Protein AF-A0A0G4LRZ7-F1 (afdb_monomer_lite)

Organism: Verticillium longisporum (NCBI:txid100787)

Secondary structure (DSSP, 8-state):
-EEE--SS-GGG-EEE---EEEETTTTEEEE---SSEEE-TTT--EEE-------GGGSEEETT-EEEE-TTSTTSEEEE---TTTSEEE----------

Sequence (100 aa):
MGDQWDLNSLWEARYIWLPIEIDDDKGSLEVKWHDVYDLNVETGVVTPIEGTSYPVVDAKLEGNAWLQEANFASDGRIATGIYGNDSTVTFSGIEGAGSK

Structure (mmCIF, N/CA/C/O backbone):
data_AF-A0A0G4LRZ7-F1
#
_entry.id   AF-A0A0G4LRZ7-F1
#
loop_
_atom_site.group_PDB
_atom_site.id
_atom_site.type_symbol
_atom_site.label_atom_id
_atom_site.label_alt_id
_atom_site.label_comp_id
_atom_site.label_asym_id
_atom_site.label_entity_id
_atom_site.label_seq_id
_atom_site.pdbx_PDB_ins_code
_atom_site.Cartn_x
_atom_site.Cartn_y
_atom_site.Cartn_z
_atom_site.occupancy
_atom_site.B_iso_or_equiv
_atom_site.auth_seq_id
_atom_site.auth_comp_id
_atom_site.auth_asym_id
_atom_site.auth_atom_id
_atom_site.pdbx_PDB_model_num
ATOM 1 N N . MET A 1 1 ? -8.182 8.176 13.364 1.00 91.94 1 MET A N 1
ATOM 2 C CA . MET A 1 1 ? -8.065 9.301 12.407 1.00 91.94 1 MET A CA 1
ATOM 3 C C . MET A 1 1 ? -6.742 9.997 12.662 1.00 91.94 1 MET A C 1
ATOM 5 O O . MET A 1 1 ? -6.445 10.263 13.821 1.00 91.94 1 MET A O 1
ATOM 9 N N . GLY A 1 2 ? -5.965 10.263 11.621 1.00 94.75 2 GLY A N 1
ATOM 10 C CA . GLY A 1 2 ? -4.719 11.020 11.699 1.00 94.75 2 GLY A CA 1
ATOM 11 C C . GLY A 1 2 ? -4.383 11.683 10.367 1.00 94.75 2 GLY A C 1
ATOM 12 O O . GLY A 1 2 ? -5.089 11.479 9.377 1.00 94.75 2 GLY A O 1
ATOM 13 N N . ASP A 1 3 ? -3.298 12.451 10.360 1.00 95.94 3 ASP A N 1
ATOM 14 C CA . ASP A 1 3 ? -2.851 13.237 9.213 1.00 95.94 3 ASP A CA 1
ATOM 15 C C . ASP A 1 3 ? -1.477 12.755 8.737 1.00 95.94 3 ASP A C 1
ATOM 17 O O . ASP A 1 3 ? -0.532 12.622 9.522 1.00 95.94 3 ASP A O 1
ATOM 21 N N . GLN A 1 4 ? -1.356 12.525 7.433 1.00 94.19 4 GLN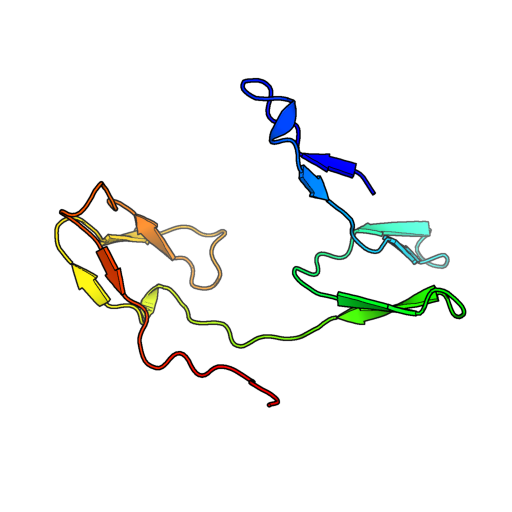 A N 1
ATOM 22 C CA . GLN A 1 4 ? -0.074 12.416 6.754 1.00 94.19 4 GLN A CA 1
ATOM 23 C C . GLN A 1 4 ? 0.320 13.814 6.277 1.00 94.19 4 GLN A C 1
ATOM 25 O O . GLN A 1 4 ? -0.124 14.282 5.227 1.00 94.19 4 GLN A O 1
ATOM 30 N N . TRP A 1 5 ? 1.138 14.489 7.081 1.00 94.75 5 TRP A N 1
ATOM 31 C CA . TRP A 1 5 ? 1.622 15.831 6.780 1.00 94.75 5 TRP A CA 1
ATOM 32 C C . TRP A 1 5 ? 2.596 15.835 5.598 1.00 94.75 5 TRP A C 1
ATOM 34 O O . TRP A 1 5 ? 3.595 15.115 5.618 1.00 94.75 5 TRP A O 1
ATOM 44 N N . ASP A 1 6 ? 2.356 16.720 4.630 1.00 92.88 6 ASP A N 1
ATOM 45 C CA . ASP A 1 6 ? 3.366 17.151 3.663 1.00 92.88 6 ASP A CA 1
ATOM 46 C C . ASP A 1 6 ? 3.860 18.550 4.052 1.00 92.88 6 ASP A C 1
ATOM 48 O O . ASP A 1 6 ? 3.171 19.557 3.885 1.00 92.88 6 ASP A O 1
ATOM 52 N N . LEU A 1 7 ? 5.066 18.608 4.619 1.00 90.94 7 LEU A N 1
ATOM 53 C CA . LEU A 1 7 ? 5.653 19.849 5.127 1.00 90.94 7 LEU A CA 1
ATOM 54 C C . LEU A 1 7 ? 6.019 20.847 4.020 1.00 90.94 7 LEU A C 1
ATOM 56 O O . LEU A 1 7 ? 6.116 22.041 4.299 1.00 90.94 7 LEU A O 1
ATOM 60 N N . ASN A 1 8 ? 6.223 20.382 2.785 1.00 91.38 8 ASN A N 1
ATOM 61 C CA . ASN A 1 8 ? 6.513 21.256 1.648 1.00 91.38 8 ASN A CA 1
ATOM 62 C C . ASN A 1 8 ? 5.227 21.803 1.018 1.00 91.38 8 ASN A C 1
ATOM 64 O O . ASN A 1 8 ? 5.255 22.845 0.362 1.00 91.38 8 ASN A O 1
ATOM 68 N N . SER A 1 9 ? 4.108 21.109 1.230 1.00 89.75 9 SER A N 1
ATOM 69 C CA . SER A 1 9 ? 2.836 21.376 0.577 1.00 89.75 9 SER A CA 1
ATOM 70 C C . SER A 1 9 ? 1.672 21.024 1.507 1.00 89.75 9 SER A C 1
ATOM 72 O O . SER A 1 9 ? 0.996 20.015 1.351 1.00 89.75 9 SER A O 1
ATOM 74 N N . LEU A 1 10 ? 1.413 21.870 2.512 1.00 89.94 10 LEU A N 1
ATOM 75 C CA . LEU A 1 10 ? 0.404 21.579 3.547 1.00 89.94 10 LEU A CA 1
ATOM 76 C C . LEU A 1 10 ? -1.008 21.332 2.991 1.00 89.94 10 LEU A C 1
ATOM 78 O O . LEU A 1 10 ? -1.811 20.667 3.635 1.00 89.94 10 LEU A O 1
ATOM 82 N N . TRP A 1 11 ? -1.320 21.867 1.810 1.00 91.31 11 TRP A N 1
ATOM 83 C CA . TRP A 1 11 ? -2.600 21.644 1.138 1.00 91.31 11 TRP A CA 1
ATOM 84 C C . TRP A 1 11 ? -2.699 20.260 0.465 1.00 91.31 11 TRP A C 1
ATOM 86 O O . TRP A 1 11 ? -3.805 19.843 0.134 1.00 91.31 11 TRP A O 1
ATOM 96 N N . GLU A 1 12 ? -1.583 19.540 0.298 1.00 91.75 12 GLU A N 1
ATOM 97 C CA . GLU A 1 12 ? -1.518 18.141 -0.164 1.00 91.75 12 GLU A CA 1
ATOM 98 C C . GLU A 1 12 ? -1.516 17.131 0.988 1.00 91.75 12 GLU A C 1
ATOM 100 O O . GLU A 1 12 ? -1.467 15.922 0.741 1.00 91.75 12 GLU A O 1
ATOM 105 N N . ALA A 1 13 ? -1.583 17.603 2.240 1.00 94.06 13 ALA A N 1
ATOM 106 C CA . ALA A 1 13 ? -1.704 16.728 3.397 1.00 94.06 13 ALA A CA 1
ATOM 107 C C . ALA A 1 13 ? -2.918 15.801 3.241 1.00 94.06 13 ALA A C 1
ATOM 109 O O . ALA A 1 13 ? -3.990 16.207 2.781 1.00 94.06 13 ALA A O 1
ATOM 110 N N . ARG A 1 14 ? -2.740 14.535 3.622 1.00 95.56 14 ARG A N 1
ATOM 111 C CA . ARG A 1 14 ? -3.754 13.492 3.442 1.00 95.56 14 ARG A CA 1
ATOM 112 C C . ARG A 1 14 ? -4.298 13.028 4.777 1.00 95.56 14 ARG A C 1
ATOM 114 O O . ARG A 1 14 ? -3.584 12.987 5.775 1.00 95.56 14 ARG A O 1
ATOM 121 N N . TYR A 1 15 ? -5.547 12.591 4.762 1.00 95.38 15 TYR A N 1
ATOM 122 C CA . TYR A 1 15 ? -6.158 11.930 5.903 1.00 95.38 15 TYR A CA 1
ATOM 123 C C . TYR A 1 15 ? -5.833 10.437 5.888 1.00 95.38 15 TYR A C 1
ATOM 125 O O . TYR A 1 15 ? -6.025 9.769 4.875 1.00 95.38 15 TYR A O 1
ATOM 1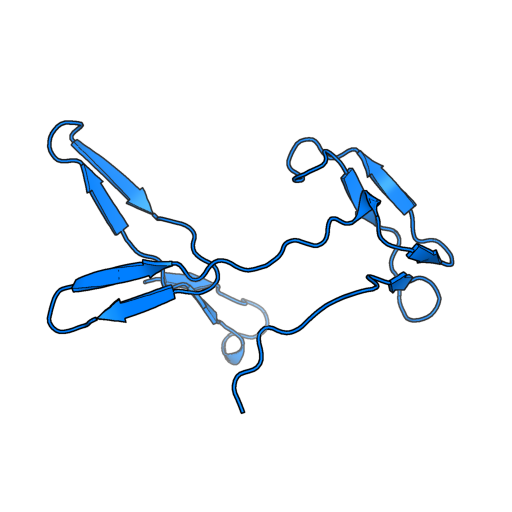33 N N . ILE A 1 16 ? -5.389 9.912 7.030 1.00 95.94 16 ILE A N 1
ATOM 134 C CA . ILE A 1 16 ? -5.211 8.478 7.269 1.00 95.94 16 ILE A CA 1
ATOM 135 C C . ILE A 1 16 ? -6.238 8.050 8.311 1.00 95.94 16 ILE A C 1
ATOM 137 O O . ILE A 1 16 ? -6.124 8.342 9.508 1.00 95.94 16 ILE A O 1
ATOM 141 N N . TRP A 1 17 ? -7.310 7.417 7.849 1.00 96.06 17 TRP A N 1
ATOM 142 C CA . TRP A 1 17 ? -8.370 6.906 8.709 1.00 96.06 17 TRP A CA 1
ATOM 143 C C . TRP A 1 17 ? -8.299 5.390 8.690 1.00 96.06 17 TRP A C 1
ATOM 145 O O . TRP A 1 17 ? -8.398 4.777 7.638 1.00 96.06 17 TRP A O 1
ATOM 155 N N . LEU A 1 18 ? -8.068 4.816 9.865 1.00 96.31 18 LEU A N 1
ATOM 156 C CA . LEU A 1 18 ? -7.932 3.384 10.067 1.00 96.31 18 LEU A CA 1
ATOM 157 C C . LEU A 1 18 ? -8.773 2.985 11.284 1.00 96.31 18 LEU A C 1
ATOM 159 O O . LEU A 1 18 ? -8.846 3.772 12.242 1.00 96.31 18 LEU A O 1
ATOM 163 N N . PRO A 1 19 ? -9.400 1.798 11.264 1.00 95.75 19 PRO A N 1
ATOM 164 C CA . PRO A 1 19 ? -10.075 1.242 12.425 1.00 95.75 19 PRO A CA 1
ATOM 165 C C . PRO A 1 19 ? -9.107 1.015 13.581 1.00 95.75 19 PRO A C 1
ATOM 167 O O . PRO A 1 19 ? -7.941 0.662 13.391 1.00 95.75 19 PRO A O 1
ATOM 170 N N . ILE A 1 20 ? -9.623 1.205 14.788 1.00 95.50 20 ILE A N 1
ATOM 171 C CA . ILE A 1 20 ? -8.919 0.901 16.026 1.00 95.50 20 ILE A CA 1
ATOM 172 C C . ILE A 1 20 ? -9.653 -0.259 16.680 1.00 95.50 20 ILE A C 1
ATOM 174 O O . ILE A 1 20 ? -10.837 -0.137 16.991 1.00 95.50 20 ILE A O 1
ATOM 178 N N . GLU A 1 21 ? -8.945 -1.359 16.895 1.00 93.94 21 GLU A N 1
ATOM 179 C CA . GLU A 1 21 ? -9.439 -2.497 17.660 1.00 93.94 21 GLU A CA 1
ATOM 180 C C . GLU A 1 21 ? -8.884 -2.451 19.078 1.00 93.94 21 GLU A C 1
ATOM 182 O O . GLU A 1 21 ? -7.705 -2.164 19.298 1.00 93.94 21 GLU A O 1
ATOM 187 N N . ILE A 1 22 ? -9.756 -2.735 20.039 1.00 94.81 22 ILE A N 1
ATOM 188 C CA . ILE A 1 22 ? -9.423 -2.815 21.456 1.00 94.81 22 ILE A CA 1
ATOM 189 C C . ILE A 1 22 ? -9.706 -4.248 21.895 1.00 94.81 22 ILE A C 1
ATOM 191 O O . ILE A 1 22 ? -10.811 -4.753 21.715 1.00 94.81 22 ILE A O 1
ATOM 195 N N . ASP A 1 23 ? -8.689 -4.895 22.449 1.00 95.31 23 ASP A N 1
ATOM 196 C CA . ASP A 1 23 ? -8.786 -6.205 23.083 1.00 95.31 23 ASP A CA 1
ATOM 197 C C . ASP A 1 23 ? -8.710 -5.986 24.597 1.00 95.31 23 ASP A C 1
ATOM 199 O O . ASP A 1 23 ? -7.629 -5.744 25.145 1.00 95.31 23 ASP A O 1
ATOM 203 N N . ASP A 1 24 ? -9.870 -6.015 25.256 1.00 94.38 24 ASP A N 1
ATOM 204 C CA . ASP A 1 24 ? -9.999 -5.760 26.695 1.00 94.38 24 ASP A CA 1
ATOM 205 C C . ASP A 1 24 ? -9.337 -6.857 27.541 1.00 94.38 24 ASP A C 1
ATOM 207 O O . ASP A 1 24 ? -8.756 -6.561 28.587 1.00 94.38 24 ASP A O 1
ATOM 211 N N . ASP A 1 25 ? -9.361 -8.110 27.075 1.00 96.44 25 ASP A N 1
ATOM 212 C CA . ASP A 1 25 ? -8.770 -9.246 27.791 1.00 96.44 25 ASP A CA 1
ATOM 213 C C . ASP A 1 25 ? -7.240 -9.140 27.828 1.00 96.44 25 ASP A C 1
ATOM 215 O O . ASP A 1 25 ? -6.602 -9.457 28.837 1.00 96.44 25 ASP A O 1
ATOM 219 N N . LYS A 1 26 ? -6.638 -8.671 26.729 1.00 95.94 26 LYS A N 1
ATOM 220 C CA . LYS A 1 26 ? -5.192 -8.416 26.641 1.00 95.94 26 LYS A CA 1
ATOM 221 C C . LYS A 1 26 ? -4.797 -7.013 27.094 1.00 95.94 26 LYS A C 1
ATOM 223 O O . LYS A 1 26 ? -3.604 -6.754 27.258 1.00 95.94 26 LYS A O 1
ATOM 228 N N . GLY A 1 27 ? -5.761 -6.109 27.273 1.00 96.25 27 GLY A N 1
ATOM 229 C CA . GLY A 1 27 ? -5.514 -4.692 27.535 1.00 96.25 27 GLY A CA 1
ATOM 230 C C . GLY A 1 27 ? -4.706 -4.021 26.420 1.00 96.25 27 GLY A C 1
ATOM 231 O O . GLY A 1 27 ? -3.826 -3.206 26.702 1.00 96.25 27 GLY A O 1
ATOM 232 N N . SER A 1 28 ? -4.950 -4.402 25.164 1.00 97.06 28 SER A N 1
ATOM 233 C CA . SER A 1 28 ? -4.180 -3.929 24.009 1.00 97.06 28 SER A CA 1
ATOM 234 C C . SER A 1 28 ? -5.044 -3.186 23.001 1.00 97.06 28 SER A C 1
ATOM 236 O O . SER A 1 28 ? -6.229 -3.469 22.851 1.00 97.06 28 SER A O 1
ATOM 238 N N . LEU A 1 29 ? -4.418 -2.256 22.285 1.00 96.31 29 LEU A N 1
ATOM 239 C CA . LEU A 1 29 ? -5.027 -1.492 21.207 1.00 96.31 29 LEU A CA 1
ATOM 240 C C . LEU A 1 29 ? -4.195 -1.675 19.942 1.00 96.31 29 LEU A C 1
ATOM 242 O O . LEU A 1 29 ? -2.970 -1.545 19.982 1.00 96.31 29 LEU A O 1
ATOM 246 N N . GLU A 1 30 ? -4.864 -1.933 18.826 1.00 96.12 30 GLU A N 1
ATOM 247 C CA . GLU A 1 30 ? -4.238 -2.107 17.520 1.00 96.12 30 GLU A CA 1
ATOM 248 C C . GLU A 1 30 ? -4.913 -1.214 16.479 1.00 96.12 30 GLU A C 1
ATOM 250 O O . GLU A 1 30 ? -6.134 -1.076 16.442 1.00 96.12 30 GLU A O 1
ATOM 255 N N . VAL A 1 31 ? -4.108 -0.608 15.608 1.00 95.81 31 VAL A N 1
ATOM 256 C CA . VAL A 1 31 ? -4.606 0.091 14.422 1.00 95.81 31 VAL A CA 1
ATOM 257 C C . VAL A 1 31 ? -4.596 -0.897 13.265 1.00 95.81 31 VAL A C 1
ATOM 259 O O . VAL A 1 31 ? -3.530 -1.373 12.874 1.00 95.81 31 VAL A O 1
ATOM 262 N N . LYS A 1 32 ? -5.768 -1.205 12.709 1.00 96.12 32 LYS A N 1
ATOM 263 C CA . LYS A 1 32 ? -5.887 -2.160 11.606 1.00 96.12 32 LYS A CA 1
ATOM 264 C C . LYS A 1 32 ? -5.637 -1.477 10.274 1.00 96.12 32 LYS A C 1
ATOM 266 O O . LYS A 1 32 ? -6.333 -0.529 9.916 1.00 96.12 32 LYS A O 1
ATOM 271 N N . TRP A 1 33 ? -4.640 -1.961 9.539 1.00 94.62 33 TRP A N 1
ATOM 272 C CA . TRP A 1 33 ? -4.333 -1.448 8.210 1.00 94.62 33 TRP A CA 1
ATOM 273 C C . TRP A 1 33 ? -5.280 -2.054 7.171 1.00 94.62 33 TRP A C 1
ATOM 275 O O . TRP A 1 33 ? -5.163 -3.228 6.821 1.00 94.62 33 TRP A O 1
ATOM 285 N N . HIS A 1 34 ? -6.202 -1.239 6.666 1.00 95.56 34 HIS A N 1
ATOM 286 C CA . HIS A 1 34 ?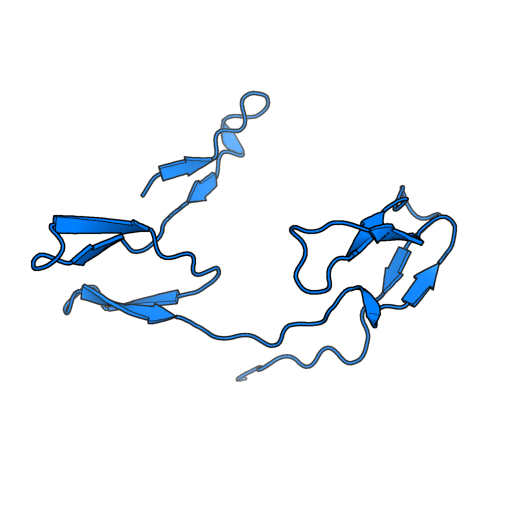 -7.052 -1.566 5.527 1.00 95.56 34 HIS A CA 1
ATOM 287 C C . HIS A 1 34 ? -6.942 -0.443 4.504 1.00 95.56 34 HIS A C 1
ATOM 289 O O . HIS A 1 34 ? -7.298 0.695 4.808 1.00 95.56 34 HIS A O 1
ATOM 295 N N . ASP A 1 35 ? -6.462 -0.762 3.301 1.00 94.25 35 ASP A N 1
ATOM 296 C CA . ASP A 1 35 ? -6.326 0.230 2.228 1.00 94.25 35 ASP A CA 1
ATOM 297 C C . ASP A 1 35 ? -7.697 0.757 1.779 1.00 94.25 35 ASP A C 1
ATOM 299 O O . ASP A 1 35 ? -7.843 1.934 1.451 1.00 94.25 35 ASP A O 1
ATOM 303 N N . VAL A 1 36 ? -8.712 -0.115 1.796 1.00 95.12 36 VAL A N 1
ATOM 304 C CA . VAL A 1 36 ? -10.110 0.204 1.493 1.00 95.12 36 VAL A CA 1
ATOM 305 C C . VAL A 1 36 ? -11.017 -0.572 2.452 1.00 95.12 36 VAL A C 1
ATOM 307 O O . VAL A 1 36 ? -10.821 -1.768 2.678 1.00 95.12 36 VAL A O 1
ATOM 310 N N . TYR A 1 37 ? -12.012 0.100 3.029 1.00 96.00 37 TYR A N 1
ATOM 311 C CA . TYR A 1 37 ? -13.001 -0.514 3.913 1.00 96.00 37 TYR A CA 1
ATOM 312 C C . TYR A 1 37 ? -14.329 0.250 3.877 1.00 96.00 37 TYR A C 1
ATOM 314 O O . TYR A 1 37 ? -14.350 1.462 3.659 1.00 96.00 37 TYR A O 1
ATOM 322 N N . ASP A 1 38 ? -15.420 -0.457 4.162 1.00 96.50 38 ASP A N 1
ATOM 323 C CA . ASP A 1 38 ? -16.728 0.133 4.439 1.00 96.50 38 ASP A CA 1
ATOM 324 C C . ASP A 1 38 ? -16.938 0.297 5.948 1.00 96.50 38 ASP A C 1
ATOM 326 O O . ASP A 1 38 ? -16.550 -0.561 6.745 1.00 96.50 38 ASP A O 1
ATOM 330 N N . LEU A 1 39 ? -17.585 1.394 6.347 1.00 95.81 39 LEU A N 1
ATOM 331 C CA . LEU A 1 39 ? -17.998 1.656 7.726 1.00 95.81 39 LEU A CA 1
ATOM 332 C C . LEU A 1 39 ? -19.513 1.833 7.784 1.00 95.81 39 LEU A C 1
ATOM 334 O O . LEU A 1 39 ? -20.061 2.800 7.252 1.00 95.81 39 LEU A O 1
ATOM 338 N N . ASN A 1 40 ? -20.188 0.950 8.512 1.00 97.06 40 ASN A N 1
ATOM 339 C CA . ASN A 1 40 ? -21.569 1.176 8.901 1.00 97.06 40 ASN A CA 1
ATOM 340 C C . ASN A 1 40 ? -21.595 2.069 10.149 1.00 97.06 40 ASN A C 1
ATOM 342 O O . ASN A 1 40 ? -21.323 1.620 11.260 1.00 97.06 40 ASN A O 1
ATOM 346 N N . VAL A 1 41 ? -21.941 3.341 9.965 1.00 95.56 41 VAL A N 1
ATOM 347 C CA . VAL A 1 41 ? -21.917 4.348 11.039 1.00 95.56 41 VAL A CA 1
ATOM 348 C C . VAL A 1 41 ? -22.965 4.126 12.135 1.00 95.56 41 VAL A C 1
ATOM 350 O O . VAL A 1 41 ? -22.777 4.608 13.246 1.00 95.56 41 VAL A O 1
ATOM 353 N N . GLU A 1 42 ? -24.052 3.404 11.851 1.00 97.38 42 GLU A N 1
ATOM 354 C CA . GLU A 1 42 ? -25.105 3.120 12.837 1.00 97.38 42 GLU A CA 1
ATOM 355 C C . GLU A 1 42 ? -24.692 2.002 13.798 1.00 97.38 42 GLU A C 1
ATOM 357 O O . GLU A 1 42 ? -25.021 2.034 14.982 1.00 97.38 42 GLU A O 1
ATOM 362 N N . THR A 1 43 ? -23.965 1.009 13.282 1.00 96.62 43 THR A N 1
ATOM 363 C CA . THR A 1 43 ? -23.563 -0.190 14.035 1.00 96.62 43 THR A CA 1
ATOM 364 C C . THR A 1 43 ? -22.109 -0.156 14.495 1.00 96.62 43 THR A C 1
ATOM 366 O O . THR A 1 43 ? -21.734 -0.920 15.378 1.00 96.62 43 THR A O 1
ATOM 369 N N . GLY A 1 44 ? -21.280 0.702 13.895 1.00 93.00 44 GLY A N 1
ATOM 370 C CA . GLY A 1 44 ? -19.835 0.746 14.116 1.00 93.00 44 GLY A CA 1
ATOM 371 C C . GLY A 1 44 ? -19.058 -0.385 13.432 1.00 93.00 44 GLY A C 1
ATOM 372 O O . GLY A 1 44 ? -17.853 -0.495 13.639 1.00 93.00 44 GLY A O 1
ATOM 373 N N . VAL A 1 45 ? -19.715 -1.225 12.624 1.00 95.88 45 VAL A N 1
ATOM 374 C CA . VAL A 1 45 ? -19.059 -2.340 11.930 1.00 95.88 45 VAL A CA 1
ATOM 375 C C . VAL A 1 45 ? -18.193 -1.818 10.787 1.00 95.88 45 VAL A C 1
ATOM 377 O O . VAL A 1 45 ? -18.668 -1.090 9.914 1.00 95.88 45 VAL A O 1
ATOM 380 N N . VAL A 1 46 ? -16.933 -2.248 10.777 1.00 95.94 46 VAL A N 1
ATOM 381 C CA . VAL A 1 46 ? -15.976 -2.041 9.686 1.00 95.94 46 VAL A CA 1
ATOM 382 C C . VAL A 1 46 ? -15.879 -3.331 8.878 1.00 95.94 46 VAL A C 1
ATOM 384 O O . VAL A 1 46 ? -15.697 -4.404 9.445 1.00 95.94 46 VAL A O 1
ATOM 387 N N . THR A 1 47 ? -15.992 -3.233 7.554 1.00 96.62 47 THR A N 1
ATOM 388 C CA . THR A 1 47 ? -15.804 -4.360 6.628 1.00 96.62 47 THR A CA 1
ATOM 389 C C . THR A 1 47 ? -14.639 -4.067 5.680 1.00 96.62 47 THR A C 1
ATOM 391 O O . THR A 1 47 ? -14.760 -3.171 4.842 1.00 96.62 47 THR A O 1
ATOM 394 N N . PRO A 1 48 ? -13.505 -4.780 5.799 1.00 95.75 48 PRO A N 1
ATOM 395 C CA . PRO A 1 48 ? -12.387 -4.653 4.868 1.00 95.75 48 PRO A CA 1
ATOM 396 C C . PRO A 1 48 ? -12.784 -5.086 3.456 1.00 95.75 48 PRO A C 1
ATOM 398 O O . PRO A 1 48 ? -13.511 -6.066 3.290 1.00 95.75 48 PRO A O 1
ATOM 401 N N . ILE A 1 49 ? -12.284 -4.382 2.440 1.00 93.94 49 ILE A N 1
ATOM 402 C CA . ILE A 1 49 ? -12.486 -4.754 1.037 1.00 93.94 49 ILE A CA 1
ATOM 403 C C . ILE A 1 49 ? -11.207 -5.417 0.525 1.00 93.94 49 ILE A C 1
ATOM 405 O O . ILE A 1 49 ? -10.156 -4.784 0.437 1.00 93.94 49 ILE A O 1
ATOM 409 N N . GLU A 1 50 ? -11.299 -6.704 0.190 1.00 91.31 50 GLU A N 1
ATOM 410 C CA . GLU A 1 50 ? -10.168 -7.482 -0.315 1.00 91.31 50 GLU A CA 1
ATOM 411 C C . GLU A 1 50 ? -10.008 -7.314 -1.831 1.00 91.31 50 GLU A C 1
ATOM 413 O O . GLU A 1 50 ? -10.942 -7.517 -2.609 1.00 91.31 50 GLU A O 1
ATOM 418 N N . GLY A 1 51 ? -8.798 -6.938 -2.248 1.00 91.50 51 GLY A N 1
ATOM 419 C CA . GLY A 1 51 ? -8.403 -6.852 -3.651 1.00 91.50 51 GLY A CA 1
ATOM 420 C C . GLY A 1 51 ? -7.583 -8.057 -4.113 1.00 91.50 51 GLY A C 1
ATOM 421 O O . GLY A 1 51 ? -7.247 -8.954 -3.344 1.00 91.50 51 GLY A O 1
ATOM 422 N N . THR A 1 52 ? -7.216 -8.057 -5.395 1.00 93.75 52 THR A N 1
ATOM 423 C CA . THR A 1 52 ? -6.227 -8.996 -5.945 1.00 93.75 52 THR A CA 1
ATOM 424 C C . THR A 1 52 ? -4.850 -8.341 -5.959 1.00 93.75 52 THR A C 1
ATOM 426 O O . THR A 1 52 ? -4.669 -7.291 -6.576 1.00 93.75 52 THR A O 1
ATOM 429 N N . SER A 1 53 ? -3.881 -8.962 -5.289 1.00 94.50 53 SER A N 1
ATOM 430 C CA . SER A 1 53 ? -2.483 -8.524 -5.299 1.00 94.50 53 SER A CA 1
ATOM 431 C C . SER A 1 53 ? -1.767 -9.022 -6.550 1.00 94.50 53 SER A C 1
ATOM 433 O O . SER A 1 53 ? -1.851 -10.200 -6.888 1.00 94.50 53 SER A O 1
ATOM 435 N N . TYR A 1 54 ? -1.010 -8.137 -7.196 1.00 95.56 54 TYR A N 1
ATOM 436 C CA . TYR A 1 54 ? -0.162 -8.468 -8.340 1.00 95.56 54 TYR A CA 1
ATOM 437 C C . TYR A 1 54 ? 1.295 -8.241 -7.933 1.00 95.56 54 TYR A C 1
ATOM 439 O O . TYR A 1 54 ? 1.712 -7.087 -7.791 1.00 95.56 54 TYR A O 1
ATOM 447 N N . PRO A 1 55 ? 2.061 -9.309 -7.666 1.00 95.94 55 PRO A N 1
ATOM 448 C CA . PRO A 1 55 ? 3.387 -9.173 -7.094 1.00 95.94 55 PRO A CA 1
ATOM 449 C C . PRO A 1 55 ? 4.378 -8.666 -8.141 1.00 95.94 55 PRO A C 1
ATOM 451 O O . PRO A 1 55 ? 4.321 -8.998 -9.326 1.00 95.94 55 PRO A O 1
ATOM 454 N N . VAL A 1 56 ? 5.334 -7.853 -7.697 1.00 96.62 56 VAL A N 1
ATOM 455 C CA . VAL A 1 56 ? 6.306 -7.223 -8.603 1.00 96.62 56 VAL A CA 1
ATOM 456 C C . VAL A 1 56 ? 7.264 -8.230 -9.243 1.00 96.62 56 VAL A C 1
ATOM 458 O O . VAL A 1 56 ? 7.850 -7.947 -10.284 1.00 96.62 56 VAL A O 1
ATOM 461 N N . VAL A 1 57 ? 7.415 -9.415 -8.644 1.00 96.81 57 VAL A N 1
ATOM 462 C CA . VAL A 1 57 ? 8.271 -10.487 -9.172 1.00 96.81 57 VAL A CA 1
ATOM 463 C C . VAL A 1 57 ? 7.729 -11.100 -10.466 1.00 96.81 57 VAL A C 1
ATOM 465 O O . VAL A 1 57 ? 8.519 -11.637 -11.240 1.00 96.81 57 VAL A O 1
ATOM 468 N N . ASP A 1 58 ? 6.425 -10.954 -10.720 1.00 97.06 58 ASP A N 1
ATOM 469 C CA . ASP A 1 58 ? 5.750 -11.422 -11.936 1.00 97.06 58 ASP A CA 1
ATOM 470 C C . ASP A 1 58 ? 5.596 -10.308 -12.990 1.00 97.06 58 ASP A C 1
ATOM 472 O O . ASP A 1 58 ? 5.133 -10.546 -14.108 1.00 97.06 58 ASP A O 1
ATOM 476 N N . ALA A 1 59 ? 5.979 -9.073 -12.652 1.00 97.31 59 ALA A N 1
ATOM 477 C CA . ALA A 1 59 ? 5.893 -7.936 -13.556 1.00 97.31 59 ALA A CA 1
ATOM 478 C C . ALA A 1 59 ? 7.019 -7.944 -14.601 1.00 97.31 59 ALA A C 1
ATOM 480 O O . ALA A 1 59 ? 8.139 -8.406 -14.369 1.00 97.31 59 ALA A O 1
ATOM 481 N N . LYS A 1 60 ? 6.744 -7.351 -15.766 1.00 97.88 60 LYS A N 1
ATOM 482 C CA . LYS A 1 60 ? 7.759 -7.128 -16.799 1.00 97.88 60 LYS A CA 1
ATOM 483 C C . LYS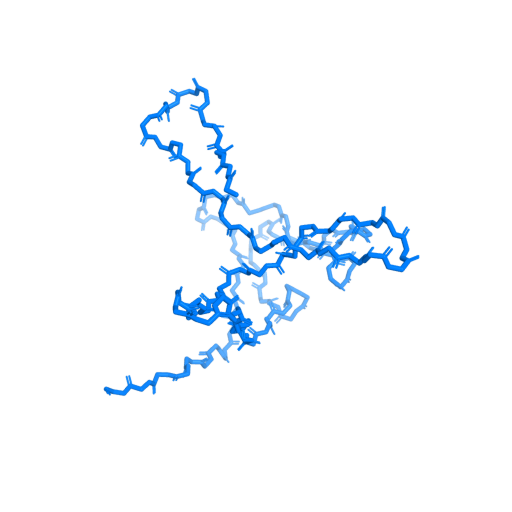 A 1 60 ? 8.565 -5.873 -16.468 1.00 97.88 60 LYS A C 1
ATOM 485 O O . LYS A 1 60 ? 7.988 -4.797 -16.324 1.00 97.88 60 LYS A O 1
ATOM 490 N N . LEU A 1 61 ? 9.886 -6.010 -16.405 1.00 97.81 61 LEU A N 1
ATOM 491 C CA . LEU A 1 61 ? 10.822 -4.900 -16.225 1.00 97.81 61 LEU A CA 1
ATOM 492 C C . LEU A 1 61 ? 11.469 -4.527 -17.559 1.00 97.81 61 LEU A C 1
ATOM 494 O O . LEU A 1 61 ? 11.868 -5.411 -18.321 1.00 97.81 61 LEU A O 1
ATOM 498 N N . GLU A 1 62 ? 11.594 -3.231 -17.835 1.00 97.38 62 GLU A N 1
ATOM 499 C CA . GLU A 1 62 ? 12.294 -2.719 -19.018 1.00 97.38 62 GLU A CA 1
ATOM 500 C C . GLU A 1 62 ? 13.281 -1.601 -18.658 1.00 97.38 62 GLU A C 1
ATOM 502 O O . GLU A 1 62 ? 13.142 -0.909 -17.644 1.00 97.38 62 GLU A O 1
ATOM 507 N N . GLY A 1 63 ? 14.292 -1.418 -19.512 1.00 96.25 63 GLY A N 1
ATOM 508 C CA . GLY A 1 63 ? 15.350 -0.431 -19.311 1.00 96.25 63 GLY A CA 1
ATOM 509 C C . GLY A 1 63 ? 16.254 -0.787 -18.132 1.00 96.25 63 GLY A C 1
ATOM 510 O O . GLY A 1 63 ? 16.749 -1.907 -18.036 1.00 96.25 63 GLY A O 1
ATOM 511 N N . ASN A 1 64 ? 16.467 0.180 -17.238 1.00 96.88 64 ASN A N 1
ATOM 512 C CA . ASN A 1 64 ? 17.299 0.026 -16.038 1.00 96.88 64 ASN A CA 1
ATOM 513 C C . ASN A 1 64 ? 16.532 -0.492 -14.806 1.00 96.88 64 ASN A C 1
ATOM 515 O O . ASN A 1 64 ? 17.113 -0.563 -13.720 1.00 96.88 64 ASN A O 1
ATOM 519 N N . ALA A 1 65 ? 15.248 -0.840 -14.945 1.00 97.75 65 ALA A N 1
ATOM 520 C CA . ALA A 1 65 ? 14.467 -1.383 -13.840 1.00 97.75 65 ALA A CA 1
ATOM 521 C C . ALA A 1 65 ? 14.932 -2.807 -13.482 1.00 97.75 65 ALA A C 1
ATOM 523 O O . ALA A 1 65 ? 15.137 -3.644 -14.362 1.00 97.75 65 ALA A O 1
ATOM 524 N N . TRP A 1 66 ? 15.081 -3.103 -12.189 1.00 97.62 66 TRP A N 1
ATOM 525 C CA . TRP A 1 66 ? 15.521 -4.419 -11.704 1.00 97.62 66 TRP A CA 1
ATOM 526 C C . TRP A 1 66 ? 14.921 -4.760 -10.329 1.00 97.62 66 TRP A C 1
ATOM 528 O O . TRP A 1 66 ? 14.410 -3.881 -9.633 1.00 97.62 66 TRP A O 1
ATOM 538 N N . LEU A 1 67 ? 14.968 -6.043 -9.940 1.00 98.06 67 LEU A N 1
ATOM 539 C CA . LEU A 1 67 ? 14.465 -6.523 -8.646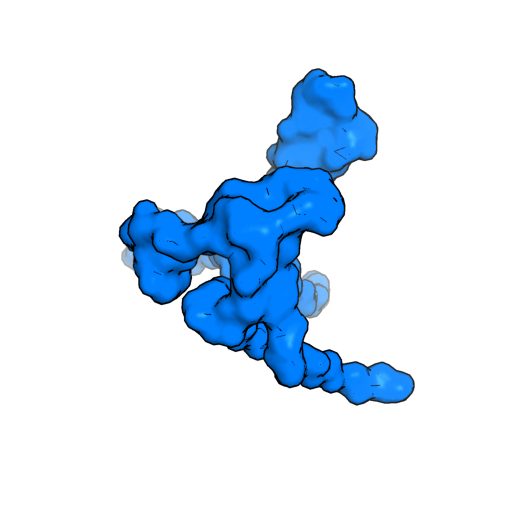 1.00 98.06 67 LEU A CA 1
ATOM 540 C C . LEU A 1 67 ? 15.564 -6.549 -7.581 1.00 98.06 67 LEU A C 1
ATOM 542 O O . LEU A 1 67 ? 16.489 -7.359 -7.666 1.00 98.06 67 LEU A O 1
ATOM 546 N N . GLN A 1 68 ? 15.411 -5.730 -6.545 1.00 97.88 68 GLN A N 1
ATOM 547 C CA . GLN A 1 68 ? 16.302 -5.682 -5.390 1.00 97.88 68 GLN A CA 1
ATOM 548 C C . GLN A 1 68 ? 15.740 -6.486 -4.219 1.00 97.88 68 GLN A C 1
ATOM 550 O O . GLN A 1 68 ? 14.548 -6.407 -3.930 1.00 97.88 68 GLN A O 1
ATOM 555 N N . GLU A 1 69 ? 16.604 -7.219 -3.512 1.00 97.69 69 GLU A N 1
ATOM 556 C CA . GLU A 1 69 ? 16.237 -7.898 -2.267 1.00 97.69 69 GLU A CA 1
ATOM 557 C C . GLU A 1 69 ? 15.834 -6.897 -1.175 1.00 97.69 69 GLU A C 1
ATOM 559 O O . GLU A 1 69 ? 16.536 -5.920 -0.902 1.00 97.69 69 GLU A O 1
ATOM 564 N N . ALA A 1 70 ? 14.693 -7.165 -0.544 1.00 97.00 70 ALA A N 1
ATOM 565 C CA . ALA A 1 70 ? 14.090 -6.353 0.500 1.00 97.00 70 ALA A CA 1
ATOM 566 C C . ALA A 1 70 ? 13.233 -7.245 1.410 1.00 97.00 70 ALA A C 1
ATOM 568 O O . ALA A 1 70 ? 12.134 -7.650 1.046 1.00 97.00 70 ALA A O 1
ATOM 569 N N . ASN A 1 71 ? 13.720 -7.535 2.616 1.00 96.50 71 ASN A N 1
ATOM 570 C CA . ASN A 1 71 ? 13.071 -8.447 3.569 1.00 96.50 71 ASN A CA 1
ATOM 571 C C . ASN A 1 71 ? 11.702 -7.975 4.096 1.00 96.50 71 ASN A C 1
ATOM 573 O O . ASN A 1 71 ? 10.980 -8.769 4.688 1.00 96.50 71 ASN A O 1
ATOM 577 N N . PHE A 1 72 ? 11.364 -6.700 3.913 1.00 94.12 72 PHE A N 1
ATOM 578 C CA . PHE A 1 72 ? 10.073 -6.125 4.292 1.00 94.12 72 PHE A CA 1
ATOM 579 C C . PHE A 1 72 ? 9.008 -6.240 3.190 1.00 94.12 72 PHE A C 1
ATOM 581 O O . PHE A 1 72 ? 7.846 -5.935 3.441 1.00 94.12 72 PHE A O 1
ATOM 588 N N . ALA A 1 73 ? 9.392 -6.612 1.965 1.00 95.31 73 ALA A N 1
ATOM 589 C CA . ALA A 1 73 ? 8.472 -6.712 0.838 1.00 95.31 73 ALA A CA 1
ATOM 590 C C . ALA A 1 73 ? 7.764 -8.073 0.819 1.00 95.31 73 ALA A C 1
ATOM 592 O O . ALA A 1 73 ? 8.343 -9.075 1.236 1.00 95.31 73 ALA A O 1
ATOM 593 N N . SER A 1 74 ? 6.544 -8.113 0.275 1.00 91.81 74 SER A N 1
ATOM 594 C CA . SER A 1 74 ? 5.679 -9.303 0.255 1.00 91.81 74 SER A CA 1
ATOM 595 C C . SER A 1 74 ? 6.361 -10.559 -0.305 1.00 91.81 74 SER A C 1
ATOM 597 O O . SER A 1 74 ? 6.196 -11.637 0.254 1.00 91.81 74 SER A O 1
ATOM 599 N N . ASP A 1 75 ? 7.194 -10.405 -1.340 1.00 96.00 75 ASP A N 1
ATOM 600 C CA . ASP A 1 75 ? 7.959 -11.495 -1.973 1.00 96.00 75 ASP A CA 1
ATOM 601 C C . ASP A 1 75 ? 9.473 -11.381 -1.730 1.00 96.00 75 ASP A C 1
ATOM 603 O O . ASP A 1 75 ? 10.297 -11.893 -2.492 1.00 96.00 75 ASP A O 1
ATOM 607 N N . GLY A 1 76 ? 9.874 -10.627 -0.702 1.00 97.19 76 GLY A N 1
ATOM 608 C CA . GLY A 1 76 ? 11.279 -10.375 -0.387 1.00 97.19 76 GLY A CA 1
ATOM 609 C C . GLY A 1 76 ? 12.019 -9.528 -1.430 1.00 97.19 76 GLY A C 1
ATOM 610 O O . GLY A 1 76 ? 13.249 -9.445 -1.385 1.00 97.19 76 GLY A O 1
ATOM 611 N N . ARG A 1 77 ? 11.305 -8.930 -2.395 1.00 97.69 77 ARG A N 1
ATOM 612 C CA . ARG A 1 77 ? 11.870 -8.123 -3.485 1.00 97.69 77 ARG A CA 1
ATOM 613 C C . ARG A 1 77 ? 11.024 -6.895 -3.798 1.00 97.69 77 ARG A C 1
ATOM 615 O O . ARG A 1 77 ? 9.800 -6.945 -3.744 1.00 97.69 77 ARG A O 1
ATOM 622 N N . ILE A 1 78 ? 11.693 -5.818 -4.199 1.00 97.56 78 ILE A N 1
ATOM 623 C CA . ILE A 1 78 ? 11.081 -4.600 -4.746 1.00 97.56 78 ILE A CA 1
ATOM 624 C C . ILE A 1 78 ? 11.625 -4.330 -6.148 1.00 97.56 78 ILE A C 1
ATOM 626 O O . ILE A 1 78 ? 12.792 -4.615 -6.419 1.00 97.56 78 ILE A O 1
ATOM 630 N N . ALA A 1 79 ? 10.818 -3.746 -7.035 1.00 96.94 79 ALA A N 1
ATOM 631 C CA . ALA A 1 79 ? 11.360 -3.143 -8.249 1.00 96.94 79 ALA A CA 1
ATOM 632 C C . ALA A 1 79 ? 11.963 -1.775 -7.925 1.00 96.94 79 ALA A C 1
ATOM 634 O O . ALA A 1 79 ? 11.353 -0.953 -7.242 1.00 96.94 79 ALA A O 1
ATOM 635 N N . THR A 1 80 ? 13.162 -1.532 -8.435 1.00 96.44 80 THR A N 1
ATOM 636 C CA . THR A 1 80 ? 13.888 -0.269 -8.295 1.00 96.44 80 THR A CA 1
ATOM 637 C C . THR A 1 80 ? 14.549 0.101 -9.622 1.00 96.44 80 THR A C 1
ATOM 639 O O . THR A 1 80 ? 14.422 -0.623 -10.609 1.00 96.44 80 THR A O 1
ATOM 642 N N . GLY A 1 81 ? 15.231 1.247 -9.675 1.00 95.94 81 GLY A N 1
ATOM 643 C CA . GLY A 1 81 ? 15.844 1.754 -10.907 1.00 95.94 81 GLY A CA 1
ATOM 644 C C . GLY A 1 81 ? 14.829 2.283 -11.925 1.00 95.94 81 GLY A C 1
ATOM 645 O O . GLY A 1 81 ? 15.161 2.405 -13.099 1.00 95.94 81 GLY A O 1
ATOM 646 N N . ILE A 1 82 ? 13.607 2.588 -11.476 1.00 95.31 82 ILE A N 1
ATOM 647 C CA . ILE A 1 82 ? 12.536 3.172 -12.287 1.00 95.31 82 ILE A CA 1
ATOM 648 C C . ILE A 1 82 ? 12.731 4.688 -12.300 1.00 95.31 82 ILE A C 1
ATOM 650 O O . ILE A 1 82 ? 12.564 5.360 -11.282 1.00 95.31 82 ILE A O 1
ATOM 654 N N . TYR A 1 83 ? 13.115 5.223 -13.450 1.00 92.19 83 TYR A N 1
ATOM 655 C CA . TYR A 1 83 ? 13.380 6.636 -13.660 1.00 92.19 83 TYR A CA 1
ATOM 656 C C . TYR A 1 83 ? 12.819 7.110 -15.000 1.00 92.19 83 TYR A C 1
ATOM 658 O O . TYR A 1 83 ? 13.167 6.587 -16.063 1.00 92.19 83 TYR A O 1
ATOM 666 N N . GLY A 1 84 ? 11.986 8.152 -14.932 1.00 88.19 84 GLY A N 1
ATOM 667 C CA . GLY A 1 84 ? 11.379 8.782 -16.100 1.00 88.19 84 GLY A CA 1
ATOM 668 C C . GLY A 1 84 ? 10.636 7.782 -16.989 1.00 88.19 84 GLY A C 1
ATOM 669 O O . GLY A 1 84 ? 9.968 6.879 -16.496 1.00 88.19 84 GLY A O 1
ATOM 670 N N . ASN A 1 85 ? 10.780 7.954 -18.303 1.00 87.62 85 ASN A N 1
ATOM 671 C CA . ASN A 1 85 ? 10.177 7.077 -19.309 1.00 87.62 85 ASN A CA 1
ATOM 672 C C . ASN A 1 85 ? 11.161 6.026 -19.861 1.00 87.62 85 ASN A C 1
ATOM 674 O O . ASN A 1 85 ? 10.786 5.254 -20.739 1.00 87.62 85 ASN A O 1
ATOM 678 N N . ASP A 1 86 ? 12.405 5.991 -19.371 1.00 92.81 86 ASP A N 1
ATOM 679 C CA . ASP A 1 86 ? 13.469 5.116 -19.897 1.00 92.81 86 ASP A CA 1
ATOM 680 C C . ASP A 1 86 ? 13.486 3.730 -19.235 1.00 92.81 86 ASP A C 1
ATOM 682 O O . ASP A 1 86 ? 14.226 2.835 -19.644 1.00 92.81 86 ASP A O 1
ATOM 686 N N . SER A 1 87 ? 12.705 3.554 -18.171 1.00 96.56 87 SER A N 1
ATOM 687 C CA . SER A 1 87 ? 12.628 2.315 -17.401 1.00 96.56 87 SER A CA 1
ATOM 688 C C . SER A 1 87 ? 11.234 2.153 -16.819 1.00 96.56 87 SER A C 1
ATOM 690 O O . SER A 1 87 ? 10.644 3.115 -16.327 1.00 96.56 87 SER A O 1
ATOM 692 N N . THR A 1 88 ? 10.688 0.944 -16.907 1.00 96.88 88 THR A N 1
ATOM 693 C CA . THR A 1 88 ? 9.284 0.685 -16.575 1.00 96.88 88 THR A CA 1
ATOM 694 C C . THR A 1 88 ? 9.120 -0.619 -15.806 1.00 96.88 88 THR A C 1
ATOM 696 O O . THR A 1 88 ? 9.933 -1.541 -15.903 1.00 96.88 88 THR A O 1
ATOM 699 N N . VAL A 1 89 ? 8.027 -0.682 -15.046 1.00 97.38 89 VAL A N 1
ATOM 700 C CA . VAL A 1 89 ? 7.474 -1.906 -14.468 1.00 97.38 89 VAL A CA 1
ATOM 701 C C . VAL A 1 89 ? 6.067 -2.038 -15.013 1.00 97.38 89 VAL A C 1
ATOM 703 O O . VAL A 1 89 ? 5.241 -1.150 -14.815 1.00 97.38 89 VAL A O 1
ATOM 706 N N . THR A 1 90 ? 5.800 -3.128 -15.719 1.00 96.88 90 THR A N 1
ATOM 707 C CA . THR A 1 90 ? 4.499 -3.377 -16.333 1.00 96.88 90 THR A CA 1
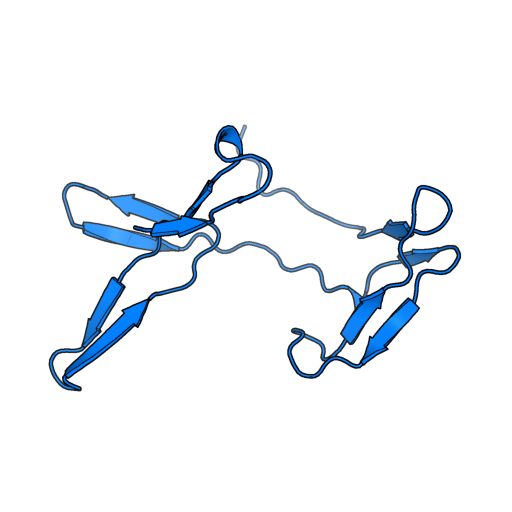ATOM 708 C C . THR A 1 90 ? 3.868 -4.607 -15.707 1.00 96.88 90 THR A C 1
ATOM 710 O O . THR A 1 90 ? 4.334 -5.730 -15.904 1.00 96.88 90 THR A O 1
ATOM 713 N N . PHE A 1 91 ? 2.772 -4.391 -14.988 1.00 97.06 91 PHE A N 1
ATOM 714 C CA . PHE A 1 91 ? 1.891 -5.459 -14.535 1.00 97.06 91 PHE A CA 1
ATOM 715 C C . PHE A 1 91 ? 0.885 -5.779 -15.644 1.00 97.06 91 PHE A C 1
ATOM 717 O O . PHE A 1 91 ? 0.368 -4.877 -16.302 1.00 97.06 91 PHE A O 1
ATOM 724 N N . SER A 1 92 ? 0.638 -7.062 -15.888 1.00 96.56 92 SER A N 1
ATOM 725 C CA . SER A 1 92 ? -0.241 -7.541 -16.961 1.00 96.56 92 SER A CA 1
ATOM 726 C C . SER A 1 92 ? -1.327 -8.447 -16.396 1.00 96.56 92 SER A C 1
ATOM 728 O O . SER A 1 92 ? -1.158 -9.007 -15.319 1.00 96.56 92 SER A O 1
ATOM 730 N N . GLY A 1 93 ? -2.435 -8.598 -17.128 1.00 94.50 93 GLY A N 1
ATOM 731 C CA . GLY A 1 93 ? -3.547 -9.450 -16.692 1.00 94.50 93 GLY A CA 1
ATOM 732 C C . GLY A 1 93 ? -4.325 -8.886 -15.502 1.00 94.50 93 GLY A C 1
ATOM 733 O O . GLY A 1 93 ? -4.904 -9.653 -14.745 1.00 94.50 93 GLY A O 1
ATOM 734 N N . ILE A 1 94 ? -4.317 -7.560 -15.322 1.00 93.69 94 ILE A N 1
ATOM 735 C CA . ILE A 1 94 ? -5.087 -6.910 -14.260 1.00 93.69 94 ILE A CA 1
ATOM 736 C C . ILE A 1 94 ? -6.568 -6.939 -14.624 1.00 93.69 94 ILE A C 1
ATOM 738 O O . ILE A 1 94 ? -6.991 -6.278 -15.576 1.00 93.69 94 ILE A O 1
ATOM 742 N N . GLU A 1 95 ? -7.353 -7.676 -13.850 1.00 89.94 95 GLU A N 1
ATOM 743 C CA . GLU A 1 95 ? -8.804 -7.736 -13.995 1.00 89.94 95 GLU A CA 1
ATOM 744 C C . GLU A 1 95 ? -9.479 -6.842 -12.950 1.00 89.94 95 GLU A C 1
ATOM 746 O O . GLU A 1 95 ? -9.209 -6.929 -11.752 1.00 89.94 95 GLU A O 1
ATOM 751 N N . GLY A 1 96 ? -10.352 -5.944 -13.410 1.00 83.31 96 GLY A N 1
ATOM 752 C CA . GLY A 1 96 ? -11.161 -5.102 -12.532 1.00 83.31 96 GLY A CA 1
ATOM 753 C C . GLY A 1 96 ? -12.440 -5.818 -12.100 1.00 83.31 96 GLY A C 1
ATOM 754 O O . GLY A 1 96 ? -13.108 -6.442 -12.920 1.00 83.31 96 GLY A O 1
ATOM 755 N N . ALA A 1 97 ? -12.841 -5.649 -10.840 1.00 74.50 97 ALA A N 1
ATOM 756 C CA . ALA A 1 97 ? -14.059 -6.240 -10.271 1.00 74.50 97 ALA A CA 1
ATOM 757 C C . ALA A 1 97 ? -15.367 -5.526 -10.687 1.00 74.50 97 ALA A C 1
ATOM 759 O O . ALA A 1 97 ? -16.360 -5.585 -9.968 1.00 74.50 97 ALA A O 1
ATOM 760 N N . GLY A 1 98 ? -15.365 -4.790 -11.804 1.00 68.94 98 GLY A N 1
ATOM 761 C CA . GLY A 1 98 ? -16.393 -3.801 -12.129 1.00 68.94 98 GLY A CA 1
ATOM 762 C C . GLY A 1 98 ? -17.831 -4.321 -12.021 1.00 68.94 98 GLY A C 1
ATOM 763 O O . GLY A 1 98 ? -18.215 -5.265 -12.708 1.00 68.94 98 GLY A O 1
ATOM 764 N N . SER A 1 99 ? -18.652 -3.631 -11.228 1.00 56.53 99 SER A N 1
ATOM 765 C CA . SER A 1 99 ? -20.105 -3.593 -11.403 1.00 56.53 99 SER A CA 1
ATOM 766 C C . SER A 1 99 ? -20.454 -2.407 -12.309 1.00 56.53 99 SER A C 1
ATOM 768 O O . SER A 1 99 ? -19.969 -1.300 -12.071 1.00 56.53 99 SER A O 1
ATOM 770 N N . LYS A 1 100 ? -21.252 -2.641 -13.360 1.00 39.06 100 LYS A N 1
ATOM 771 C CA . LYS A 1 100 ? -21.840 -1.568 -14.183 1.00 39.06 100 LYS A CA 1
ATOM 772 C C . LYS A 1 100 ? -22.782 -0.682 -13.377 1.00 39.06 100 LYS A C 1
ATOM 774 O O . LYS A 1 100 ? -23.469 -1.235 -12.492 1.00 39.06 100 LYS A O 1
#

InterPro domains:
  IPR023296 Glycosyl hydrolase, five-bladed beta-propeller domain superfamily [G3DSA:2.115.10.20] (1-50)

pLDDT: mean 93.64, std 7.84, range [39.06, 98.06]

Radius of gyration: 18.77 Å; chains: 1; bounding box: 42×33×48 Å

Foldseek 3Di:
DDWDADPVCRVPIDDDDFDWDADVVVRDIDTDDAPDWDADPVVRDIGGDDDDDQDQVPWDKAAQWDWDQACPDPVRTDIDPDDDPRIDTGGPPDDDPDDD